Protein AF-A0A392T9I9-F1 (afdb_monomer)

Solvent-accessible surface area (backbone atoms only — not comparable to full-atom values): 4040 Å² total; per-residue (Å²): 112,43,52,48,35,22,72,46,66,58,76,77,98,51,72,48,67,38,47,69,49,77,56,99,87,44,79,45,85,51,83,40,73,44,71,48,75,42,60,48,26,80,20,32,41,78,44,82,54,97,93,39,82,42,69,34,74,54,52,52,49,79,71,89,33,121

Organism: NCBI:txid97028

Secondary structure (DSSP, 8-state):
--SS-EEE--BSSSB-EEEEEEETTEEEEEEEE--EEES--TTEEEEEETTEEEEEEEE-TTTT--

Structure (mmCIF, N/CA/C/O backbone):
data_AF-A0A392T9I9-F1
#
_entry.id   AF-A0A392T9I9-F1
#
loop_
_atom_site.group_PDB
_atom_site.id
_atom_site.type_symbol
_atom_site.label_atom_id
_atom_site.label_alt_id
_atom_site.label_comp_id
_atom_site.label_asym_id
_atom_site.label_entity_id
_atom_site.label_seq_id
_atom_site.pdbx_PDB_ins_code
_atom_site.Cartn_x
_atom_site.Cartn_y
_atom_site.Cartn_z
_atom_site.occupancy
_atom_site.B_iso_or_equiv
_atom_site.auth_seq_id
_atom_site.auth_comp_id
_atom_site.auth_asym_id
_atom_site.auth_atom_id
_atom_site.pdbx_PDB_model_num
ATOM 1 N N . MET A 1 1 ? 0.220 7.414 -1.212 1.00 74.25 1 MET A N 1
ATOM 2 C CA . MET A 1 1 ? 0.908 6.866 -2.401 1.00 74.25 1 MET A CA 1
ATOM 3 C C . MET A 1 1 ? 2.383 6.738 -2.068 1.00 74.25 1 MET A C 1
ATOM 5 O O . MET A 1 1 ? 2.990 7.738 -1.704 1.00 74.25 1 MET A O 1
ATOM 9 N N . GLY A 1 2 ? 2.925 5.524 -2.126 1.00 80.38 2 GLY A N 1
ATOM 10 C CA . GLY A 1 2 ? 4.350 5.246 -1.952 1.00 80.38 2 GLY A CA 1
ATOM 11 C C . GLY A 1 2 ? 5.036 4.890 -3.276 1.00 80.38 2 GLY A C 1
ATOM 12 O O . GLY A 1 2 ? 4.439 4.965 -4.350 1.00 80.38 2 GLY A O 1
ATOM 13 N N . GLY A 1 3 ? 6.303 4.476 -3.204 1.00 77.62 3 GLY A N 1
ATOM 14 C CA . GLY A 1 3 ? 7.082 4.061 -4.379 1.00 77.62 3 GLY A CA 1
ATOM 15 C C . GLY A 1 3 ? 6.640 2.727 -4.995 1.00 77.62 3 GLY A C 1
ATOM 16 O O . GLY A 1 3 ? 6.825 2.519 -6.182 1.00 77.62 3 GLY A O 1
ATOM 17 N N . THR A 1 4 ? 6.010 1.833 -4.235 1.00 78.44 4 THR A N 1
ATOM 18 C CA . THR A 1 4 ? 5.602 0.502 -4.735 1.00 78.44 4 THR A CA 1
ATOM 19 C C . THR A 1 4 ? 4.089 0.344 -4.801 1.00 78.44 4 THR A C 1
ATOM 21 O O . THR A 1 4 ? 3.570 -0.219 -5.760 1.00 78.44 4 THR A O 1
ATOM 24 N N . SER A 1 5 ? 3.378 0.860 -3.802 1.00 82.56 5 SER A N 1
ATOM 25 C CA . SER A 1 5 ? 1.936 0.702 -3.652 1.00 82.56 5 SER A CA 1
ATOM 26 C C . SER A 1 5 ? 1.283 1.979 -3.132 1.00 82.56 5 SER A C 1
ATOM 28 O O . SER A 1 5 ? 1.949 2.928 -2.702 1.00 82.56 5 SER A O 1
ATOM 30 N N . THR A 1 6 ? -0.044 1.996 -3.168 1.00 86.56 6 THR A N 1
ATOM 31 C CA . THR A 1 6 ? -0.870 3.062 -2.615 1.00 86.56 6 THR A CA 1
ATOM 32 C C . THR A 1 6 ? -1.938 2.464 -1.723 1.00 86.56 6 THR A C 1
ATOM 34 O O . THR A 1 6 ? -2.815 1.757 -2.204 1.00 86.56 6 THR A O 1
ATOM 37 N N . ASP A 1 7 ? -1.879 2.793 -0.441 1.00 89.88 7 ASP A N 1
ATOM 38 C CA . ASP A 1 7 ? -2.896 2.414 0.532 1.00 89.88 7 ASP A CA 1
ATOM 39 C C . ASP A 1 7 ? -4.014 3.463 0.563 1.00 89.88 7 ASP A C 1
ATOM 41 O O . ASP A 1 7 ? -3.746 4.670 0.579 1.00 89.88 7 ASP A O 1
ATOM 45 N N . VAL A 1 8 ? -5.266 3.006 0.534 1.00 89.19 8 VAL A N 1
ATOM 46 C CA . VAL A 1 8 ? -6.471 3.842 0.481 1.00 89.19 8 VAL A CA 1
ATOM 47 C C . VAL A 1 8 ? -7.442 3.432 1.583 1.00 89.19 8 VAL A C 1
ATOM 49 O O . VAL A 1 8 ? -7.635 2.246 1.828 1.00 89.19 8 VAL A O 1
ATOM 52 N N . SER A 1 9 ? -8.082 4.415 2.213 1.00 91.44 9 SER A N 1
ATOM 53 C CA . SER A 1 9 ? -9.185 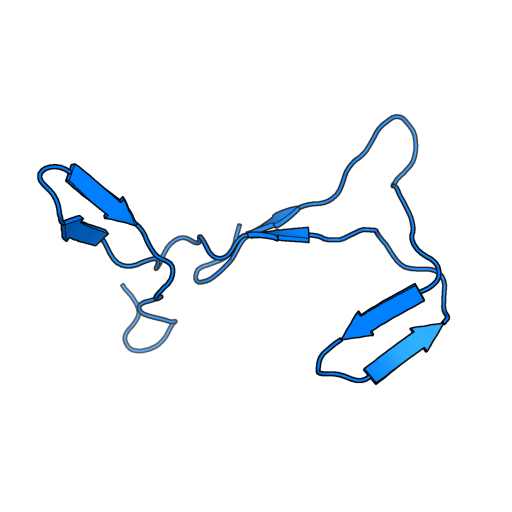4.215 3.160 1.00 91.44 9 SER A CA 1
ATOM 54 C C . SER A 1 9 ? -10.306 5.210 2.870 1.00 91.44 9 SER A C 1
ATOM 56 O O . SER A 1 9 ? -10.081 6.256 2.248 1.00 91.44 9 SER A O 1
ATOM 58 N N . ARG A 1 10 ? -11.530 4.880 3.288 1.00 90.12 10 ARG A N 1
ATOM 59 C CA . ARG A 1 10 ? -12.716 5.718 3.075 1.00 90.12 10 ARG A CA 1
ATOM 60 C C . ARG A 1 10 ? -12.994 6.576 4.308 1.00 90.12 10 ARG A C 1
ATOM 62 O O . ARG A 1 10 ? -12.879 6.115 5.442 1.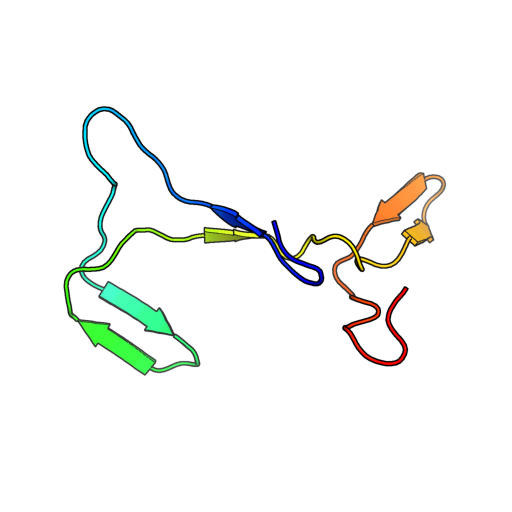00 90.12 10 ARG A O 1
ATOM 69 N N . TYR A 1 11 ? -13.391 7.826 4.073 1.00 91.44 11 TYR A N 1
ATOM 70 C CA . TYR A 1 11 ? -13.801 8.764 5.117 1.00 91.44 11 TYR A CA 1
ATOM 71 C C . TYR A 1 11 ? -15.103 9.467 4.725 1.00 91.44 11 TYR A C 1
ATOM 73 O O . TYR A 1 11 ? -15.203 10.036 3.637 1.00 91.44 11 TYR A O 1
ATOM 81 N N . ALA A 1 12 ? -16.090 9.436 5.620 1.00 92.19 12 ALA A N 1
ATOM 82 C CA . ALA A 1 12 ? -17.385 10.098 5.453 1.00 92.19 12 ALA A CA 1
ATOM 83 C C . ALA A 1 12 ? -17.931 10.554 6.819 1.00 92.19 12 ALA A C 1
ATOM 85 O O . ALA A 1 12 ? -18.939 10.052 7.306 1.00 92.19 12 ALA A O 1
ATOM 86 N N . GLY A 1 13 ? -17.211 11.466 7.483 1.00 95.62 13 G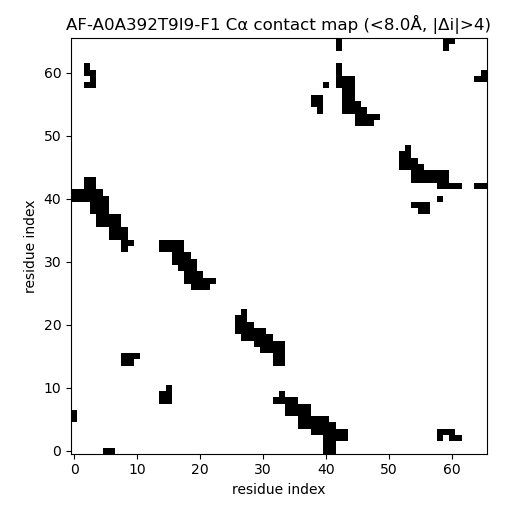LY A N 1
ATOM 87 C CA . GLY A 1 13 ? -17.514 11.916 8.852 1.00 95.62 13 GLY A CA 1
ATOM 88 C C . GLY A 1 13 ? -16.954 10.994 9.943 1.00 95.62 13 GLY A C 1
ATOM 89 O O . GLY A 1 13 ? -16.603 11.461 11.023 1.00 95.62 13 GLY A O 1
ATOM 90 N N . SER A 1 14 ? -16.753 9.717 9.625 1.00 92.50 14 SER A N 1
ATOM 91 C CA . SER A 1 14 ? -15.915 8.774 10.366 1.00 92.50 14 SER A CA 1
ATOM 92 C C . SER A 1 14 ? -15.058 7.956 9.398 1.00 92.50 14 SER A C 1
ATOM 94 O O . SER A 1 14 ? -15.328 7.903 8.194 1.00 92.50 14 SER A O 1
ATOM 96 N N . TYR A 1 15 ? -13.998 7.347 9.928 1.00 91.06 15 TYR A N 1
ATOM 97 C CA . TYR A 1 15 ? -13.217 6.354 9.201 1.00 91.06 15 TYR A CA 1
ATOM 98 C C . TYR A 1 15 ? -13.923 4.999 9.225 1.00 91.06 15 TYR A C 1
ATOM 100 O O . TYR A 1 15 ? -14.440 4.590 10.268 1.00 91.06 15 TYR A O 1
ATOM 108 N N . GLU A 1 16 ? -13.915 4.304 8.091 1.00 91.94 16 GLU A N 1
ATOM 109 C CA . GLU A 1 16 ? -14.406 2.930 8.006 1.00 91.94 16 GLU A CA 1
ATOM 110 C C . GLU A 1 16 ? -13.452 1.978 8.742 1.00 91.94 16 GLU A C 1
ATOM 112 O O . GLU A 1 16 ? -12.228 2.119 8.667 1.00 91.94 16 GLU A O 1
ATOM 117 N N . GLN A 1 17 ? -14.017 1.041 9.504 1.00 92.38 17 GLN A N 1
ATOM 118 C CA . GLN A 1 17 ? -13.261 0.073 10.293 1.00 92.38 17 GLN A CA 1
ATOM 119 C C . GLN A 1 17 ? -13.740 -1.343 10.009 1.00 92.38 17 GLN A C 1
ATOM 121 O O . GLN A 1 17 ? -14.931 -1.582 9.814 1.00 92.38 17 GLN A O 1
ATOM 126 N N . VAL A 1 18 ? -12.807 -2.285 10.076 1.00 92.19 18 VAL A N 1
ATOM 127 C CA . VAL A 1 18 ? -13.058 -3.724 9.988 1.00 92.19 18 VAL A C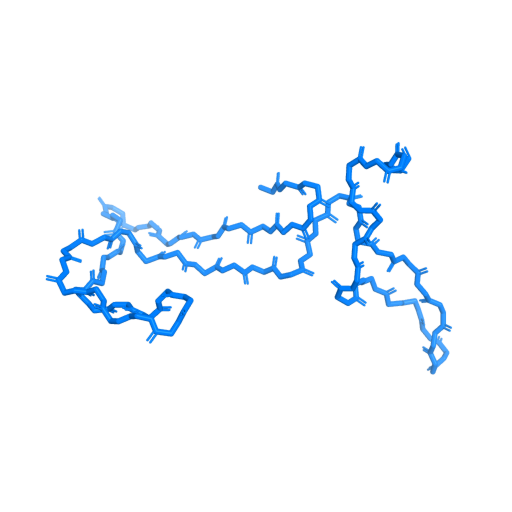A 1
ATOM 128 C C . VAL A 1 18 ? -12.596 -4.400 11.277 1.00 92.19 18 VAL A C 1
ATOM 130 O O . VAL A 1 18 ? -11.641 -3.964 11.920 1.00 92.19 18 VAL A O 1
ATOM 133 N N . LEU A 1 19 ? -13.307 -5.448 11.691 1.00 90.75 19 LEU A N 1
ATOM 134 C CA . LEU A 1 19 ? -12.960 -6.234 12.882 1.00 90.75 19 LEU A CA 1
ATOM 135 C C . LEU A 1 19 ? -12.076 -7.431 12.547 1.00 90.75 19 LEU A C 1
ATOM 137 O O . LEU A 1 19 ? -11.308 -7.868 13.397 1.00 90.75 19 LEU A O 1
ATOM 141 N N . GLU A 1 20 ? -12.193 -7.948 11.326 1.00 91.38 20 GLU A N 1
ATOM 142 C CA . GLU A 1 20 ? -11.451 -9.108 10.855 1.00 91.38 20 GLU A CA 1
ATOM 143 C C . GLU A 1 20 ? -10.684 -8.754 9.583 1.00 91.38 20 GLU A C 1
ATOM 145 O O . GLU A 1 20 ? -11.269 -8.262 8.618 1.00 91.38 20 GLU A O 1
ATOM 150 N N . THR A 1 21 ? -9.378 -9.012 9.576 1.00 90.06 21 THR A N 1
ATOM 151 C CA . THR A 1 21 ? -8.544 -8.926 8.370 1.00 90.06 21 THR A CA 1
ATOM 152 C C . THR A 1 21 ? -7.642 -10.140 8.254 1.00 90.06 21 THR A C 1
ATOM 154 O O . THR A 1 21 ? -7.275 -10.763 9.253 1.00 90.06 21 THR A O 1
ATOM 157 N N . GLN A 1 22 ? -7.264 -10.466 7.017 1.00 89.56 22 GLN A N 1
ATOM 158 C CA . GLN A 1 22 ? -6.243 -11.465 6.740 1.00 89.56 22 GLN A CA 1
ATOM 159 C C . GLN A 1 22 ? -4.954 -10.776 6.288 1.00 89.56 22 GLN A C 1
ATOM 161 O O . GLN A 1 22 ? -4.893 -10.214 5.197 1.00 89.56 22 GLN A O 1
ATOM 166 N N . ILE A 1 23 ? -3.908 -10.846 7.110 1.00 85.94 23 ILE A N 1
ATOM 167 C CA . ILE A 1 23 ? -2.592 -10.271 6.806 1.00 85.94 23 ILE A CA 1
ATOM 168 C C . ILE A 1 23 ? -1.566 -11.395 6.763 1.00 85.94 23 ILE A C 1
ATOM 170 O O . ILE A 1 23 ? -1.408 -12.134 7.731 1.00 85.94 23 ILE A O 1
ATOM 174 N N . ALA A 1 24 ? -0.867 -11.536 5.633 1.00 85.56 24 ALA A N 1
ATOM 175 C CA . ALA A 1 24 ? 0.147 -12.578 5.429 1.00 85.56 24 ALA A CA 1
ATOM 176 C C . ALA A 1 24 ? -0.342 -14.002 5.796 1.00 85.56 24 ALA A C 1
ATOM 178 O O . ALA A 1 24 ? 0.417 -14.825 6.299 1.00 85.56 24 ALA A O 1
ATOM 179 N N . GLY A 1 25 ? -1.629 -14.285 5.559 1.00 88.50 25 GLY A N 1
ATOM 180 C CA . GLY A 1 25 ? -2.272 -15.563 5.885 1.00 88.50 25 GLY A CA 1
ATOM 181 C C . GLY A 1 25 ? -2.770 -15.702 7.330 1.00 88.50 25 GLY A C 1
ATOM 182 O O . GLY A 1 25 ? -3.508 -16.643 7.609 1.00 88.50 25 GLY A O 1
ATOM 183 N N . ALA A 1 26 ? -2.444 -14.772 8.230 1.00 92.12 26 ALA A N 1
ATOM 184 C CA . ALA A 1 26 ? -2.954 -14.745 9.599 1.00 92.12 26 ALA A CA 1
ATOM 185 C C . ALA A 1 26 ? -4.271 -13.961 9.692 1.00 92.12 26 ALA A C 1
ATOM 187 O O . ALA A 1 26 ? -4.415 -12.920 9.053 1.00 92.12 26 ALA A O 1
ATOM 188 N N . ILE A 1 27 ? -5.210 -14.445 10.510 1.00 93.56 27 ILE A N 1
ATOM 189 C CA . ILE A 1 27 ? -6.466 -13.747 10.815 1.00 93.56 27 ILE A CA 1
ATOM 190 C C . ILE A 1 27 ? -6.250 -12.866 12.045 1.00 93.56 27 ILE A C 1
ATOM 192 O O . ILE A 1 27 ? -5.793 -13.345 13.084 1.00 93.56 27 ILE A 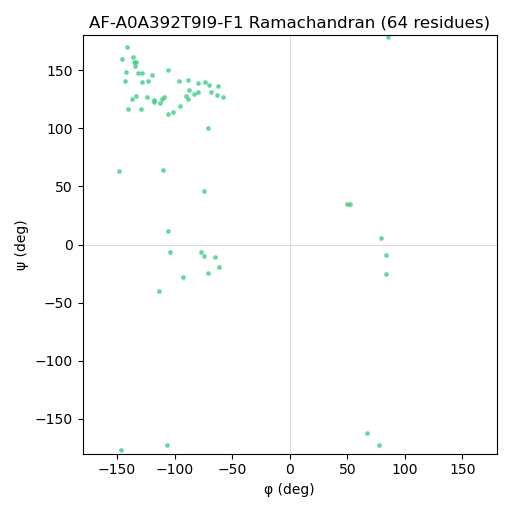O 1
ATOM 196 N N . ILE A 1 28 ? -6.595 -11.588 11.935 1.00 91.12 28 ILE A N 1
ATOM 197 C CA . ILE A 1 28 ? -6.540 -10.615 13.027 1.00 91.12 28 ILE A CA 1
ATOM 198 C C . ILE A 1 28 ? -7.969 -10.218 13.380 1.00 91.12 28 ILE A C 1
ATOM 200 O O . ILE A 1 28 ? -8.679 -9.710 12.520 1.00 91.12 28 ILE A O 1
ATOM 204 N N . GLN A 1 29 ? -8.366 -10.420 14.641 1.00 93.56 29 GLN A N 1
ATOM 205 C CA . GLN A 1 29 ? -9.702 -10.096 15.162 1.00 93.56 29 GLN A CA 1
ATOM 206 C C . GLN A 1 29 ? -9.652 -8.908 16.133 1.00 93.56 29 GLN A C 1
ATOM 208 O O . GLN A 1 29 ? -9.891 -9.044 17.333 1.00 93.56 29 GLN A O 1
A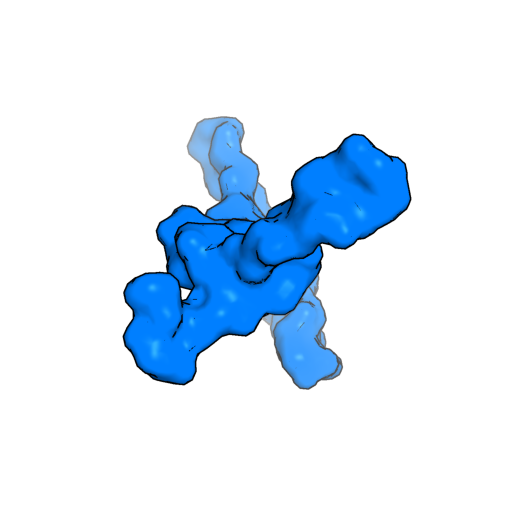TOM 213 N N . ALA A 1 30 ? -9.280 -7.738 15.620 1.00 92.06 30 ALA A N 1
ATOM 214 C CA . ALA A 1 30 ? -9.231 -6.491 16.373 1.00 92.06 30 ALA A CA 1
ATOM 215 C C . ALA A 1 30 ? -9.696 -5.318 15.488 1.00 92.06 30 ALA A C 1
ATOM 217 O O . ALA A 1 30 ? -9.449 -5.350 14.278 1.00 92.06 30 ALA A O 1
ATOM 218 N N . PRO A 1 31 ? -10.335 -4.275 16.061 1.00 90.81 31 PRO A N 1
ATOM 219 C CA . PRO A 1 31 ? -10.735 -3.094 15.300 1.00 90.81 31 PRO A CA 1
ATOM 220 C C . PRO A 1 31 ? -9.533 -2.425 14.629 1.00 90.81 31 PRO A C 1
ATOM 222 O O . PRO A 1 31 ? -8.552 -2.082 15.290 1.00 90.81 31 PRO A O 1
ATOM 225 N N . GLN A 1 32 ? -9.627 -2.214 13.320 1.00 91.81 32 GLN A N 1
ATOM 226 C CA . GLN A 1 32 ? -8.597 -1.561 12.515 1.00 91.81 32 GLN A CA 1
ATOM 227 C C . GLN A 1 32 ? -9.229 -0.745 11.387 1.00 91.81 32 GLN A C 1
ATOM 229 O O . GLN A 1 32 ? -10.383 -0.966 11.022 1.00 91.81 32 GLN A O 1
ATOM 234 N N . LEU A 1 33 ? -8.474 0.210 10.842 1.00 91.31 33 LEU A N 1
ATOM 235 C CA . LEU A 1 33 ? -8.898 0.983 9.677 1.00 91.31 33 LEU A CA 1
ATOM 236 C C . LEU A 1 33 ? -9.087 0.049 8.475 1.00 91.31 33 LEU A C 1
ATOM 238 O O . LEU A 1 33 ? -8.227 -0.795 8.226 1.00 91.31 33 LEU A O 1
ATOM 242 N N . ASP A 1 34 ? -10.165 0.232 7.716 1.00 91.44 34 ASP A N 1
ATOM 243 C CA . ASP A 1 34 ? -10.319 -0.454 6.434 1.00 91.44 34 ASP A CA 1
ATOM 244 C C . ASP A 1 34 ? -9.342 0.140 5.405 1.00 91.44 34 ASP A C 1
ATOM 246 O O . ASP A 1 34 ? -9.548 1.238 4.872 1.00 91.44 34 ASP A O 1
ATOM 250 N N . ILE A 1 35 ? -8.229 -0.565 5.185 1.00 89.50 35 ILE A N 1
ATOM 251 C CA . ILE A 1 35 ? -7.167 -0.183 4.254 1.00 89.50 35 ILE A CA 1
ATOM 252 C C . ILE A 1 35 ? -7.166 -1.150 3.077 1.00 89.50 35 ILE A C 1
ATOM 254 O O . ILE A 1 35 ? -6.986 -2.354 3.237 1.00 89.50 35 ILE A O 1
ATOM 258 N N . ASN A 1 36 ? -7.263 -0.589 1.877 1.00 86.62 36 ASN A N 1
ATOM 259 C CA . ASN A 1 36 ? -7.097 -1.310 0.626 1.00 86.62 36 ASN A CA 1
ATOM 260 C C . ASN A 1 36 ? -5.783 -0.887 -0.036 1.00 86.62 36 ASN A C 1
ATOM 262 O O . ASN A 1 36 ? -5.550 0.302 -0.251 1.00 86.62 36 ASN A O 1
ATOM 266 N N . THR A 1 37 ? -4.931 -1.848 -0.389 1.00 83.50 37 THR A N 1
ATOM 267 C CA . THR A 1 37 ? -3.663 -1.579 -1.080 1.00 83.50 37 THR A CA 1
ATOM 268 C C . THR A 1 37 ? -3.830 -1.742 -2.586 1.00 83.50 37 THR A C 1
ATOM 270 O O . THR A 1 37 ? -4.103 -2.828 -3.091 1.00 83.50 37 THR A O 1
ATOM 273 N N . VAL A 1 38 ? -3.595 -0.668 -3.333 1.00 83.12 38 VAL A N 1
ATOM 274 C CA . VAL A 1 38 ? -3.452 -0.697 -4.790 1.00 83.12 38 VAL A CA 1
ATOM 275 C C . VAL A 1 38 ? -1.982 -0.950 -5.125 1.00 83.12 38 VAL A C 1
ATOM 277 O O . VAL A 1 38 ? -1.105 -0.198 -4.694 1.00 83.12 38 VAL A O 1
ATOM 280 N N . ALA A 1 39 ? -1.699 -1.985 -5.923 1.00 76.06 39 ALA A N 1
ATOM 281 C CA . ALA A 1 39 ? -0.353 -2.348 -6.393 1.00 76.06 39 ALA A CA 1
ATOM 282 C C . ALA A 1 39 ? 0.171 -1.402 -7.498 1.00 76.06 39 ALA A C 1
ATOM 284 O O . ALA A 1 39 ? 0.672 -1.831 -8.536 1.00 76.06 39 ALA A O 1
ATOM 285 N N . ALA A 1 40 ? 0.006 -0.099 -7.282 1.00 76.25 40 ALA A N 1
ATOM 286 C CA . ALA A 1 40 ? 0.517 0.960 -8.130 1.00 76.25 40 ALA A CA 1
ATOM 287 C C . ALA A 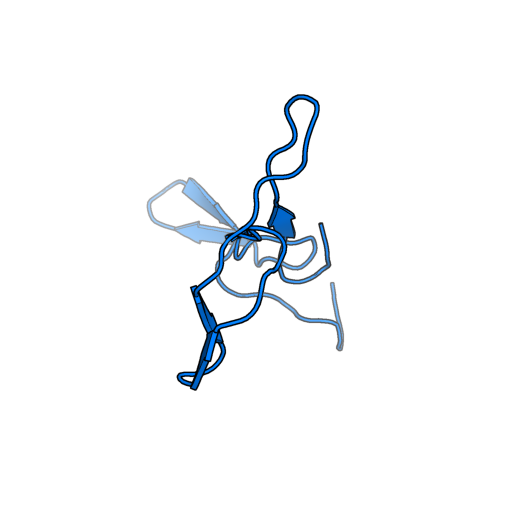1 40 ? 1.114 2.065 -7.250 1.00 76.25 40 ALA A C 1
ATOM 289 O O . ALA A 1 40 ? 0.455 2.596 -6.348 1.00 76.25 40 ALA A O 1
ATOM 290 N N . GLY A 1 41 ? 2.373 2.397 -7.512 1.00 80.25 41 GLY A N 1
ATOM 291 C CA . GLY A 1 41 ? 3.138 3.428 -6.821 1.00 80.25 41 GLY A CA 1
ATOM 292 C C . GLY A 1 41 ? 4.116 4.114 -7.774 1.00 80.25 41 GLY A C 1
ATOM 293 O O . GLY A 1 41 ? 4.153 3.817 -8.966 1.00 80.25 41 GLY A O 1
ATOM 294 N N . GLY A 1 42 ? 4.925 5.040 -7.259 1.00 79.81 42 GLY A N 1
ATOM 295 C CA . GLY A 1 42 ? 5.825 5.869 -8.081 1.00 79.81 42 GLY A CA 1
ATOM 296 C C . GLY A 1 42 ? 6.900 5.104 -8.874 1.00 79.81 42 GLY A C 1
ATOM 297 O O . GLY A 1 42 ? 7.441 5.631 -9.837 1.00 79.81 42 GLY A O 1
ATOM 298 N N . GLY A 1 43 ? 7.199 3.866 -8.492 1.00 83.56 43 GLY A N 1
ATOM 299 C CA . GLY A 1 43 ? 8.154 2.962 -9.129 1.00 83.56 43 GLY A CA 1
ATOM 300 C C . GLY A 1 43 ? 7.502 1.837 -9.934 1.00 83.56 43 GLY A C 1
ATOM 301 O O . GLY A 1 43 ? 8.183 0.880 -10.302 1.00 83.56 43 GLY A O 1
ATOM 302 N N . SER A 1 44 ? 6.195 1.887 -10.197 1.00 85.94 44 SER A N 1
ATOM 303 C CA . SER A 1 44 ? 5.542 0.880 -11.036 1.00 85.94 44 SER A CA 1
ATOM 304 C C . SER A 1 44 ? 6.097 0.911 -12.465 1.00 85.94 44 SER A C 1
ATOM 306 O O . SER A 1 44 ? 6.166 1.959 -13.105 1.00 85.94 44 SER A O 1
ATOM 308 N N . LYS A 1 45 ? 6.508 -0.253 -12.978 1.00 86.31 45 LYS A N 1
ATOM 309 C CA . LYS A 1 45 ? 7.167 -0.375 -14.285 1.00 86.31 45 LYS A CA 1
ATOM 310 C C . LYS A 1 45 ? 6.195 -0.070 -15.419 1.00 86.31 45 LYS A C 1
ATOM 312 O O . LYS A 1 45 ? 5.123 -0.667 -15.481 1.00 86.31 45 LYS A O 1
ATOM 317 N N . LEU A 1 46 ? 6.613 0.788 -16.348 1.00 90.00 46 LEU A N 1
ATOM 318 C CA . LEU A 1 46 ? 5.913 1.031 -17.608 1.00 90.00 46 LEU A CA 1
ATOM 319 C C . LEU A 1 46 ? 6.298 -0.040 -18.636 1.00 90.00 46 LEU A C 1
ATOM 321 O O . LEU A 1 46 ? 7.479 -0.284 -18.884 1.00 90.00 46 LEU A O 1
ATOM 325 N N . LYS A 1 47 ? 5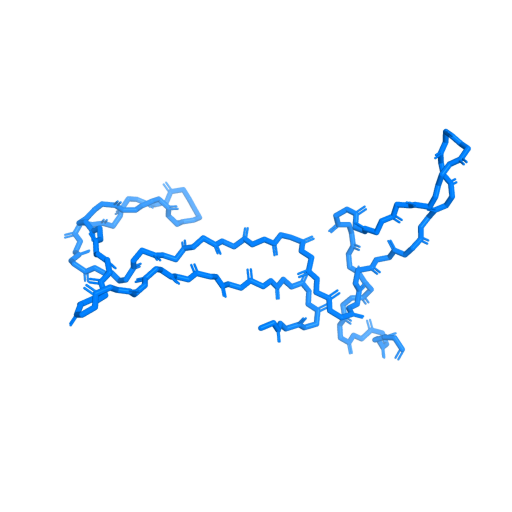.300 -0.663 -19.258 1.00 91.00 47 LYS A N 1
ATOM 326 C CA . LYS A 1 47 ? 5.464 -1.665 -20.315 1.00 91.00 47 LYS A CA 1
ATOM 327 C C . LYS A 1 47 ? 4.553 -1.326 -21.483 1.00 91.00 47 LYS A C 1
ATOM 329 O O . LYS A 1 47 ? 3.453 -0.828 -21.281 1.00 91.00 47 LYS A O 1
ATOM 334 N N . PHE A 1 48 ? 4.980 -1.638 -22.700 1.00 91.62 48 PHE A N 1
ATOM 335 C CA . PHE A 1 48 ? 4.107 -1.589 -23.869 1.00 91.62 48 PHE A CA 1
ATOM 336 C C . PHE A 1 48 ? 3.657 -3.009 -24.211 1.00 91.62 48 PHE A C 1
ATOM 338 O O . PHE A 1 48 ? 4.485 -3.860 -24.536 1.00 91.62 48 PHE A O 1
ATOM 345 N N . GLN A 1 49 ? 2.361 -3.285 -24.075 1.00 92.31 49 GLN A N 1
ATOM 346 C CA . GLN A 1 49 ? 1.770 -4.605 -24.293 1.00 92.31 49 GLN A CA 1
ATOM 347 C C . GLN A 1 49 ? 0.394 -4.463 -24.936 1.00 92.31 49 GLN A C 1
ATOM 349 O O . GLN A 1 49 ? -0.376 -3.570 -24.591 1.00 92.31 49 GLN A O 1
ATOM 354 N N . PHE A 1 50 ? 0.080 -5.355 -25.877 1.00 90.81 50 PHE A N 1
ATOM 355 C CA . PHE A 1 50 ? -1.213 -5.382 -26.576 1.00 90.81 50 PHE A CA 1
ATOM 356 C C . PHE A 1 50 ? -1.617 -4.034 -27.207 1.00 90.81 50 PHE A C 1
ATOM 358 O O . PHE A 1 50 ? -2.790 -3.680 -27.238 1.00 90.81 50 PHE A O 1
ATOM 365 N N . GLY A 1 51 ? -0.641 -3.265 -27.704 1.00 94.56 51 GLY A N 1
ATOM 366 C CA . GLY A 1 51 ? -0.887 -1.972 -28.351 1.00 94.56 51 GLY A CA 1
ATOM 367 C C . GLY A 1 51 ? -1.128 -0.800 -27.392 1.00 94.56 51 GLY A C 1
ATOM 368 O O . GLY A 1 51 ? -1.424 0.297 -27.858 1.00 94.56 51 GLY A O 1
ATOM 369 N N . ALA A 1 52 ? -0.979 -1.000 -26.080 1.00 93.62 52 ALA A N 1
ATOM 370 C CA . ALA A 1 52 ? -1.153 0.040 -25.072 1.00 93.62 52 ALA A CA 1
ATOM 371 C C . ALA A 1 52 ? -0.011 0.050 -24.047 1.00 93.62 52 ALA A C 1
ATOM 373 O O . ALA A 1 52 ? 0.676 -0.948 -23.816 1.00 93.62 52 ALA A O 1
ATOM 374 N N . PHE A 1 53 ? 0.177 1.199 -23.403 1.00 92.50 53 PHE A N 1
ATOM 375 C CA . PHE A 1 53 ? 1.045 1.311 -22.239 1.00 92.50 53 PHE A CA 1
ATOM 376 C C . PHE A 1 53 ? 0.323 0.808 -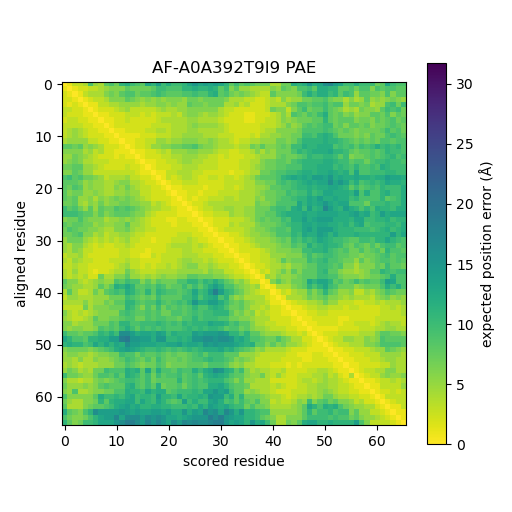20.985 1.00 92.50 53 PHE A C 1
ATOM 378 O O . PHE A 1 53 ? -0.808 1.205 -20.714 1.00 92.50 53 PHE A O 1
ATOM 385 N N . GLN A 1 54 ? 0.992 -0.047 -20.216 1.00 91.25 54 GLN A N 1
ATOM 386 C CA . GLN A 1 54 ? 0.530 -0.583 -18.938 1.00 91.25 54 GLN A CA 1
ATOM 387 C C . GLN A 1 54 ? 1.557 -0.271 -17.850 1.00 91.25 54 GLN A C 1
ATOM 389 O O . GLN A 1 54 ? 2.762 -0.342 -18.094 1.00 91.25 54 GLN A O 1
ATOM 394 N N . VAL A 1 55 ? 1.083 0.083 -16.656 1.00 87.75 55 VAL A N 1
ATOM 395 C CA . VAL A 1 55 ? 1.913 0.442 -15.498 1.00 87.75 55 VAL A CA 1
ATOM 396 C C . VAL A 1 55 ? 1.650 -0.557 -14.374 1.00 87.75 55 VAL A C 1
ATOM 398 O O . VAL A 1 55 ? 0.507 -0.717 -13.954 1.00 87.75 55 VAL A O 1
ATOM 401 N N . GLY A 1 56 ? 2.703 -1.209 -13.876 1.00 86.94 56 GLY A N 1
ATOM 402 C CA . GLY A 1 56 ? 2.590 -2.265 -12.863 1.00 86.94 56 GLY A CA 1
ATOM 403 C C . GLY A 1 56 ? 2.123 -3.619 -13.434 1.00 86.94 56 GLY A C 1
ATOM 404 O O . GLY A 1 56 ? 2.049 -3.776 -14.654 1.00 86.94 56 GLY A O 1
ATOM 405 N N . PRO A 1 57 ? 1.840 -4.622 -12.577 1.00 84.25 57 PRO A N 1
ATOM 406 C CA . PRO A 1 57 ? 1.914 -4.582 -11.110 1.00 84.25 57 PRO A CA 1
ATOM 407 C C . PRO A 1 57 ? 3.349 -4.612 -10.556 1.00 84.25 57 PRO A C 1
ATOM 409 O O . PRO A 1 57 ? 3.559 -4.395 -9.366 1.00 84.25 57 PRO A O 1
ATOM 412 N N . GLU A 1 58 ? 4.362 -4.876 -11.385 1.00 84.81 58 GLU A N 1
ATOM 413 C CA . GLU A 1 58 ? 5.747 -4.931 -10.920 1.00 84.81 58 GLU A CA 1
ATOM 414 C C . GLU A 1 58 ? 6.317 -3.538 -10.617 1.00 84.81 58 GLU A C 1
ATOM 416 O O . GLU A 1 58 ? 6.119 -2.586 -11.373 1.00 84.81 58 GLU A O 1
ATOM 421 N N . SER A 1 59 ? 7.093 -3.443 -9.536 1.00 82.94 59 SER A N 1
ATOM 422 C CA . SER A 1 59 ? 7.799 -2.228 -9.106 1.00 82.94 59 SER A CA 1
ATOM 423 C C . SER A 1 59 ? 9.305 -2.332 -9.384 1.00 82.94 59 SER A C 1
ATOM 425 O O . SER A 1 59 ? 9.870 -3.429 -9.384 1.00 82.94 59 SER A O 1
ATOM 427 N N . VAL A 1 60 ? 9.969 -1.200 -9.639 1.00 86.38 60 VAL A N 1
ATOM 428 C CA . VAL A 1 60 ? 11.444 -1.086 -9.647 1.00 86.38 60 VAL A CA 1
ATOM 429 C C . VAL A 1 60 ? 12.036 -1.029 -8.232 1.00 86.38 60 VAL A C 1
ATOM 431 O O . VAL A 1 60 ? 13.250 -1.105 -8.071 1.00 86.38 60 VAL A O 1
ATOM 434 N N . GLY A 1 61 ? 11.188 -0.958 -7.200 1.00 81.31 61 GLY A N 1
ATOM 435 C CA . GLY A 1 61 ? 11.604 -0.916 -5.801 1.00 81.31 61 GLY A CA 1
ATOM 436 C C . GLY A 1 61 ? 12.350 0.371 -5.442 1.00 81.31 61 GLY A C 1
ATOM 437 O O . GLY A 1 61 ? 12.247 1.376 -6.137 1.00 81.31 61 GLY A O 1
ATOM 438 N N . ALA A 1 62 ? 13.081 0.341 -4.326 1.00 81.94 62 ALA A N 1
ATOM 439 C CA . ALA A 1 62 ? 13.855 1.480 -3.821 1.00 81.94 62 ALA A CA 1
ATOM 440 C C . ALA A 1 62 ? 15.372 1.360 -4.070 1.00 81.94 62 ALA A C 1
ATOM 442 O O . ALA A 1 62 ? 16.108 2.297 -3.780 1.00 81.94 62 ALA A O 1
ATOM 443 N N . HIS A 1 63 ? 15.854 0.217 -4.575 1.00 77.69 63 HIS A N 1
ATOM 444 C CA . HIS A 1 63 ? 17.273 0.007 -4.866 1.00 77.69 63 HIS A CA 1
ATOM 445 C C . HIS A 1 63 ? 17.460 -0.782 -6.179 1.00 77.69 63 HIS A C 1
ATOM 447 O O . HIS A 1 63 ? 17.003 -1.924 -6.248 1.00 77.69 63 HIS A O 1
ATOM 453 N N . PRO A 1 64 ? 18.092 -0.204 -7.223 1.00 81.00 64 PRO A N 1
ATOM 454 C CA . PRO A 1 64 ? 18.608 1.170 -7.288 1.00 81.00 64 PRO A CA 1
ATOM 455 C C . PRO A 1 64 ? 17.512 2.252 -7.221 1.00 81.00 64 PRO A C 1
ATOM 457 O O . PRO A 1 64 ? 17.841 3.408 -6.991 1.00 81.00 64 PRO A O 1
ATOM 460 N N . GLY A 1 65 ? 16.236 1.870 -7.340 1.00 76.00 65 GLY A N 1
ATOM 461 C CA . GLY A 1 65 ? 15.121 2.807 -7.460 1.00 76.00 65 GLY A CA 1
ATOM 462 C C . GLY A 1 65 ? 14.899 3.234 -8.915 1.00 76.00 65 GLY A C 1
ATOM 463 O O . GLY A 1 65 ? 15.606 2.744 -9.801 1.00 76.00 65 GLY A O 1
ATOM 464 N N . PRO A 1 66 ? 13.885 4.073 -9.180 1.00 67.88 66 PRO A N 1
ATOM 465 C CA . PRO A 1 66 ? 13.813 4.826 -10.427 1.00 67.88 66 PRO A CA 1
ATOM 466 C C . PRO A 1 66 ? 14.992 5.795 -10.582 1.00 67.88 66 PRO A C 1
ATOM 468 O O . PRO A 1 66 ? 15.510 6.273 -9.545 1.00 67.88 66 PRO A O 1
#

Foldseek 3Di:
DAQFKDKDWDDDPHFDWDQWDQDPNDIHRHIDGPIDIGRAHNFFDWDQDPNDIDTDNDGPPVVVTD

Mean predicted aligned error: 6.45 Å

Sequence (66 aa):
MGGTSTDVSRYAGSYEQVLETQIAGAIIQAPQLDINTVAAGGGSKLKFQFGAFQVGPESVGAHPGP

pLDDT: mean 87.07, std 5.88, range [67.88, 95.62]

InterPro domains:
  IPR002821 Hydantoinase A/oxoprolinase [PF01968] (1-66)
  IPR045079 Oxoprolinase-like [PTHR11365] (1-66)

Nearest PDB structures (foldseek):
  5l9w-assembly2_b  TM=7.359E-01  e=2.656E-02  Aromatoleum aromaticum EbN1
  5svc-assembly1_E  TM=6.482E-01  e=2.656E-02  Xanthobacter autotrophicus Py2
  5svb-assembly1_B  TM=7.386E-01  e=5.112E-02  Xanthobacter autotrophicus Py2
  5m45-assembly2_K  TM=6.747E-01  e=1.176E-01  Xanthobacter autotrophicus Py2

Radius of gyration: 15.72 Å; Cα contacts (8 Å, |Δi|>4): 117; chains: 1; bounding box: 36×28×45 Å